Protein AF-A0A267G0B3-F1 (afdb_monomer)

Solvent-accessible surface area (backbone atoms only — not comparable to full-atom values): 8906 Å² total; per-residue (Å²): 137,90,84,82,90,55,62,68,61,52,51,52,51,52,57,47,55,51,51,53,54,55,61,61,56,71,59,63,88,59,87,78,84,74,92,64,79,74,79,80,68,72,56,59,79,77,58,67,34,98,75,52,64,72,87,68,73,57,68,69,55,57,57,46,55,54,50,51,51,52,51,54,51,49,55,50,52,51,52,53,51,51,52,52,50,51,52,65,72,70,51,95,63,96,70,86,54,64,67,59,57,49,50,53,52,50,54,50,50,54,48,53,52,48,52,53,52,52,52,51,52,51,51,51,53,55,48,51,54,56,53,55,61,50,60,68,58,64,70,68,73,76,81,123

Mean predicted aligned error: 16.65 Å

InterPro domains:
  IPR010989 SNARE [SSF47661] (57-130)

Nearest PDB structures (foldseek):
  6u28-assembly2_D  TM=8.188E-01  e=3.750E+00  Homo sapiens
  4ilo-assembly1_A  TM=5.684E-01  e=1.729E+00  Chlamydia trachomatis L2/434/Bu
  6z6f-assembly1_C  TM=7.812E-01  e=8.675E+00  Saccharomyces cerevisiae S288C
  3na7-assembly1_A  TM=4.370E-01  e=2.098E+00  Helicobacter pylori NCTC 11638
  6g6w-assembly1_B  TM=4.965E-01  e=9.869E+00  Bos taurus

Sequence (144 aa):
MVTRNSTSIFILMRDNAVRHRSFYSDNRVGDDKPLISRRDSHDTESGSGPGAQGTAVPEVVHSYEEMQYDFDRIRAKMRELAQMHDKHLNRPSLDDTVEEEQRIQDATKQLTDAFGRCHRKLKALEGQRSASGSQFGCNIQQVI

Secondary structure (DSSP, 8-state):
------HHHHHHHHHHHHHHHHHHHHGGGSS---SS--TT---TTTT-STT-S-----HHHHHHHHHHHHHHHHHHHHHHHHHHHHHHHT-SS----HHHHHHHHHH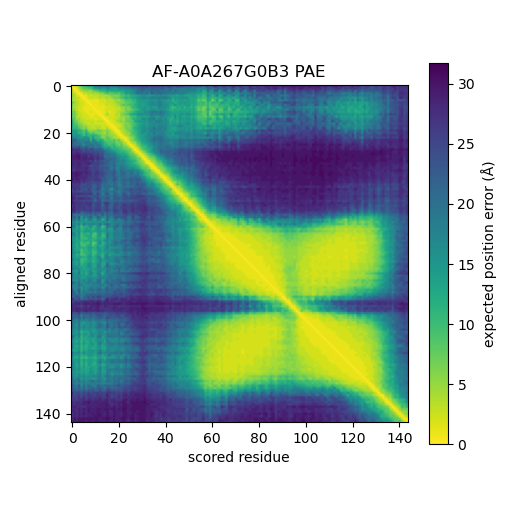HHHHHHHHHHHHHHHHHHHHHHHHHHHHHHHTSTT--

pLDDT: mean 74.29, std 18.9, range [40.84, 96.94]

Radius of gyration: 30.56 Å; Cα contacts (8 Å, |Δi|>4): 26; chains: 1; bounding box: 56×53×85 Å

Organism: NCBI:txid282301

Structure (mmCIF, N/CA/C/O backbone):
data_AF-A0A267G0B3-F1
#
_entry.id   AF-A0A267G0B3-F1
#
loop_
_atom_site.group_PDB
_atom_site.id
_atom_site.type_symbol
_atom_site.label_atom_id
_atom_site.label_alt_id
_atom_site.label_comp_id
_atom_site.label_asym_id
_atom_site.label_entity_id
_atom_site.label_seq_id
_atom_site.pdbx_PDB_ins_code
_atom_site.Cartn_x
_atom_site.Cartn_y
_atom_site.Cartn_z
_atom_site.occupancy
_atom_site.B_iso_or_equiv
_atom_site.auth_seq_id
_atom_site.auth_comp_id
_atom_site.auth_asym_id
_atom_site.auth_atom_id
_atom_site.pdbx_PDB_model_num
ATOM 1 N N . MET A 1 1 ? -12.605 -9.881 -30.871 1.00 50.53 1 MET A N 1
ATOM 2 C CA . MET A 1 1 ? -11.234 -9.852 -31.425 1.00 50.53 1 MET A CA 1
ATOM 3 C C . MET A 1 1 ? -10.624 -11.228 -31.211 1.00 50.53 1 MET A C 1
ATOM 5 O O . MET A 1 1 ? -10.574 -11.665 -30.072 1.00 50.53 1 MET A O 1
ATOM 9 N N . VAL A 1 2 ? -10.272 -11.946 -32.279 1.00 70.00 2 VAL A N 1
ATOM 10 C CA . VAL A 1 2 ? -9.664 -13.287 -32.192 1.00 70.00 2 VAL A CA 1
ATOM 11 C C . VAL A 1 2 ? -8.147 -13.118 -32.252 1.00 70.00 2 VAL A C 1
ATOM 13 O O . VAL A 1 2 ? -7.651 -12.506 -33.194 1.00 70.00 2 VAL A O 1
ATOM 16 N N . THR A 1 3 ? -7.409 -13.624 -31.263 1.00 83.62 3 THR A N 1
ATOM 17 C CA . THR A 1 3 ? -5.936 -13.631 -31.260 1.00 83.62 3 THR A CA 1
ATOM 18 C C . THR A 1 3 ? -5.428 -15.049 -31.536 1.00 83.62 3 THR A C 1
ATOM 20 O O . THR A 1 3 ? -5.981 -16.026 -31.033 1.00 83.62 3 THR A O 1
ATOM 23 N N . ARG A 1 4 ? -4.388 -15.187 -32.371 1.00 86.81 4 ARG A N 1
ATOM 24 C CA . ARG A 1 4 ? -3.711 -16.469 -32.641 1.00 86.81 4 ARG A CA 1
ATOM 25 C C . ARG A 1 4 ? -2.312 -16.430 -32.031 1.00 86.81 4 ARG A C 1
ATOM 27 O O . ARG A 1 4 ? -1.540 -15.527 -32.336 1.00 86.81 4 ARG A O 1
ATOM 34 N N . ASN A 1 5 ? -1.988 -17.402 -31.179 1.00 86.75 5 ASN A N 1
ATOM 35 C CA . ASN A 1 5 ? -0.662 -17.544 -30.576 1.00 86.75 5 ASN A CA 1
ATOM 36 C C . ASN A 1 5 ? 0.282 -18.285 -31.543 1.00 86.75 5 ASN A C 1
ATOM 38 O O . ASN A 1 5 ? 0.100 -19.476 -31.788 1.00 86.75 5 ASN A O 1
ATOM 42 N N . SER A 1 6 ? 1.284 -17.586 -32.082 1.00 88.88 6 SER A N 1
ATOM 43 C CA . SER A 1 6 ? 2.270 -18.135 -33.032 1.00 88.88 6 SER A CA 1
ATOM 44 C C . SER A 1 6 ? 3.640 -18.414 -32.397 1.00 88.88 6 SER A C 1
ATOM 46 O O . SER A 1 6 ? 4.591 -18.728 -33.113 1.00 88.88 6 SER A O 1
ATOM 48 N N . THR A 1 7 ? 3.757 -18.325 -31.067 1.00 94.62 7 THR A N 1
ATOM 49 C CA . THR A 1 7 ? 5.033 -18.463 -30.342 1.00 94.62 7 THR A CA 1
ATOM 50 C C . THR A 1 7 ? 5.725 -19.796 -30.628 1.00 94.62 7 THR A C 1
ATOM 52 O O . THR A 1 7 ? 6.926 -19.820 -30.877 1.00 94.62 7 THR A O 1
ATOM 55 N N . SER A 1 8 ? 4.982 -20.904 -30.685 1.00 90.38 8 SER A N 1
ATOM 56 C CA . SER A 1 8 ? 5.551 -22.233 -30.953 1.00 90.38 8 SER A CA 1
ATOM 57 C C . SER A 1 8 ? 6.157 -22.350 -32.355 1.00 90.38 8 SER A C 1
ATOM 59 O O . SER A 1 8 ? 7.235 -22.914 -32.517 1.00 90.38 8 SER A O 1
ATOM 61 N N . ILE A 1 9 ? 5.490 -21.782 -33.367 1.00 90.88 9 ILE A N 1
ATOM 62 C CA . ILE A 1 9 ? 5.975 -21.778 -34.755 1.00 90.88 9 ILE A CA 1
ATOM 63 C C . ILE A 1 9 ? 7.214 -20.880 -34.874 1.00 90.88 9 ILE A C 1
ATOM 65 O O . ILE A 1 9 ? 8.185 -21.247 -35.532 1.00 90.88 9 ILE A O 1
ATOM 69 N N . PHE A 1 10 ? 7.205 -19.727 -34.202 1.00 91.56 10 PHE A N 1
ATOM 70 C CA . PHE A 1 10 ? 8.350 -18.821 -34.145 1.00 91.56 10 PHE A CA 1
ATOM 71 C C . PHE A 1 10 ? 9.586 -19.483 -33.514 1.00 91.56 10 PHE A C 1
ATOM 73 O O . PHE A 1 10 ? 10.662 -19.449 -34.109 1.00 91.56 10 PHE A O 1
ATOM 80 N N . ILE A 1 11 ? 9.430 -20.137 -32.355 1.00 92.19 11 ILE A N 1
ATOM 81 C CA . ILE A 1 11 ? 10.520 -20.859 -31.676 1.00 92.19 11 ILE A CA 1
ATOM 82 C C . ILE A 1 11 ? 11.058 -21.980 -32.571 1.00 92.19 11 ILE A C 1
ATOM 84 O O . ILE A 1 11 ? 12.267 -22.085 -32.760 1.00 92.19 11 ILE A O 1
ATOM 88 N N . LEU A 1 12 ? 10.172 -22.763 -33.193 1.00 92.81 12 LEU A N 1
ATOM 89 C CA . LEU A 1 12 ? 10.568 -23.842 -34.097 1.00 92.81 12 LEU A CA 1
ATOM 90 C C . LEU A 1 12 ? 11.403 -23.327 -35.277 1.00 92.81 12 LEU A C 1
ATOM 92 O O . LEU A 1 12 ? 12.427 -23.923 -35.612 1.00 92.81 12 LEU A O 1
ATOM 96 N N . MET A 1 13 ? 10.978 -22.236 -35.921 1.00 92.06 13 MET A N 1
ATOM 97 C CA . MET A 1 13 ? 11.719 -21.649 -37.041 1.00 92.06 13 MET A CA 1
ATOM 98 C C . MET A 1 13 ? 13.072 -21.085 -36.596 1.00 92.06 13 MET A C 1
ATOM 100 O O . MET A 1 13 ? 14.076 -21.341 -37.260 1.00 92.06 13 MET A O 1
ATOM 104 N N . ARG A 1 14 ? 13.120 -20.391 -35.451 1.00 90.56 14 ARG A N 1
ATOM 105 C CA . ARG A 1 14 ? 14.363 -19.890 -34.844 1.00 90.56 14 ARG A CA 1
ATOM 106 C C . ARG A 1 14 ? 15.356 -21.028 -34.596 1.00 90.56 14 ARG A C 1
ATOM 108 O O . ARG A 1 14 ? 16.497 -20.957 -35.044 1.00 90.56 14 ARG A O 1
ATOM 115 N N . ASP A 1 15 ? 14.912 -22.089 -33.930 1.00 88.69 15 ASP A N 1
ATOM 116 C CA . ASP A 1 15 ? 15.781 -23.194 -33.522 1.00 88.69 15 ASP A CA 1
ATOM 117 C C . ASP A 1 15 ? 16.235 -24.043 -34.721 1.00 88.69 15 ASP A C 1
ATOM 119 O O . ASP A 1 15 ? 17.338 -24.589 -34.712 1.00 88.69 15 ASP A O 1
ATOM 123 N N . ASN A 1 16 ? 15.410 -24.172 -35.768 1.00 84.88 16 ASN A N 1
ATOM 124 C CA . ASN A 1 16 ? 15.821 -24.827 -37.016 1.00 84.88 16 ASN A CA 1
ATOM 125 C C . ASN A 1 16 ? 16.845 -23.985 -37.790 1.00 84.88 16 ASN A C 1
ATOM 127 O O . ASN A 1 16 ? 17.863 -24.523 -38.217 1.00 84.88 16 ASN A O 1
ATOM 131 N N . ALA A 1 17 ? 16.626 -22.676 -37.943 1.00 81.12 17 ALA A N 1
ATOM 132 C CA . ALA A 1 17 ? 17.549 -21.804 -38.672 1.00 81.12 17 ALA A CA 1
ATOM 133 C C . ALA A 1 17 ? 18.953 -21.774 -38.038 1.00 81.12 17 ALA A C 1
ATOM 135 O O . ALA A 1 17 ? 19.956 -21.850 -38.750 1.00 81.12 17 ALA A O 1
ATOM 136 N N . VAL A 1 18 ? 19.028 -21.732 -36.701 1.00 77.25 18 VAL A N 1
ATOM 137 C CA . VAL A 1 18 ? 20.299 -21.798 -35.960 1.00 77.25 18 VAL A CA 1
ATOM 138 C C . VAL A 1 18 ? 20.979 -23.150 -36.160 1.00 77.25 18 VAL A C 1
ATOM 140 O O . VAL A 1 18 ? 22.157 -23.188 -36.503 1.00 77.25 18 VAL A O 1
ATOM 143 N N . ARG A 1 19 ? 20.235 -24.260 -36.040 1.00 74.12 19 ARG A N 1
ATOM 144 C CA . ARG A 1 19 ? 20.784 -25.606 -36.270 1.00 74.12 19 ARG A CA 1
ATOM 145 C C . ARG A 1 19 ? 21.340 -25.780 -37.679 1.00 74.12 19 ARG A C 1
ATOM 147 O O . ARG A 1 19 ? 22.426 -26.332 -37.813 1.00 74.12 19 ARG A O 1
ATOM 154 N N . HIS A 1 20 ? 20.657 -25.278 -38.710 1.00 68.25 20 HIS A N 1
ATOM 155 C CA . HIS A 1 20 ? 21.180 -25.315 -40.077 1.00 68.25 20 HIS A CA 1
ATOM 156 C C . HIS A 1 20 ? 22.462 -24.488 -40.215 1.00 68.25 20 HIS A C 1
ATOM 158 O O . HIS A 1 20 ? 23.435 -24.976 -40.782 1.00 68.25 20 HIS A O 1
ATOM 164 N N . ARG A 1 21 ? 22.526 -23.279 -39.642 1.00 65.38 21 ARG A N 1
ATOM 165 C CA . ARG A 1 21 ? 23.752 -22.465 -39.668 1.00 65.38 21 ARG A CA 1
ATOM 166 C C . ARG A 1 21 ? 24.931 -23.160 -38.974 1.00 65.38 21 ARG A C 1
ATOM 168 O O . ARG A 1 21 ? 26.023 -23.136 -39.532 1.00 65.38 21 ARG A O 1
ATOM 175 N N . SER A 1 22 ? 24.709 -23.794 -37.820 1.00 61.38 22 SER A N 1
ATOM 176 C CA . SER A 1 22 ? 25.748 -24.525 -37.077 1.00 61.38 22 SER A CA 1
ATOM 177 C C . SER A 1 22 ? 26.228 -25.790 -37.803 1.00 61.38 22 SER A C 1
ATOM 179 O O . SER A 1 22 ? 27.426 -26.064 -37.831 1.00 61.38 22 SER A O 1
ATOM 181 N N . PHE A 1 23 ? 25.320 -26.534 -38.447 1.00 61.62 23 PHE A N 1
ATOM 182 C CA . PHE A 1 23 ? 25.670 -27.726 -39.235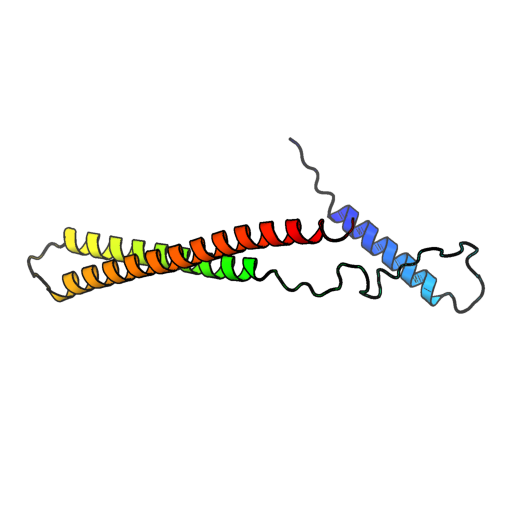 1.00 61.62 23 PHE A CA 1
ATOM 183 C C . PHE A 1 23 ? 26.533 -27.388 -40.461 1.00 61.62 23 PHE A C 1
ATOM 185 O O . PHE A 1 23 ? 27.447 -28.131 -40.802 1.00 61.62 23 PHE A O 1
ATOM 192 N N . TYR A 1 24 ? 26.277 -26.251 -41.116 1.00 56.75 24 TYR A N 1
ATOM 193 C CA . TYR A 1 24 ? 27.073 -25.803 -42.263 1.00 56.75 24 TYR A CA 1
ATOM 194 C C . TYR A 1 24 ? 28.337 -25.021 -41.879 1.00 56.75 24 TYR A C 1
ATOM 196 O O . TYR A 1 24 ? 29.125 -24.710 -42.767 1.00 56.75 24 TYR A O 1
ATOM 204 N N . SER A 1 25 ? 28.556 -24.670 -40.605 1.00 55.78 25 SER A N 1
ATOM 205 C CA . SER A 1 25 ? 29.808 -24.029 -40.171 1.00 55.78 25 SER A CA 1
ATOM 206 C C . SER A 1 25 ? 30.927 -25.024 -39.863 1.00 55.78 25 SER A C 1
ATOM 208 O O . SER A 1 25 ? 32.079 -24.699 -40.132 1.00 55.78 25 SER A O 1
ATOM 210 N N . ASP A 1 26 ? 30.604 -26.224 -39.369 1.00 52.00 26 ASP A N 1
ATOM 211 C CA . ASP A 1 26 ? 31.604 -27.257 -39.033 1.00 52.00 26 ASP A CA 1
ATOM 212 C C . ASP A 1 26 ? 32.139 -27.981 -40.291 1.00 52.00 26 ASP A C 1
ATOM 214 O O . ASP A 1 26 ? 33.307 -28.348 -40.384 1.00 52.00 26 ASP A O 1
ATOM 218 N N . ASN A 1 27 ? 31.330 -28.058 -41.354 1.00 52.25 27 ASN A N 1
ATOM 219 C CA . ASN A 1 27 ? 31.728 -28.642 -42.642 1.00 52.25 27 ASN A CA 1
ATOM 220 C C . ASN A 1 27 ? 32.596 -27.725 -43.536 1.00 52.25 27 ASN A C 1
ATOM 222 O O . ASN A 1 27 ? 32.906 -28.101 -44.664 1.00 52.25 27 ASN A O 1
ATOM 226 N N . ARG A 1 28 ? 33.019 -26.536 -43.077 1.00 51.94 28 ARG A N 1
ATOM 227 C CA . ARG A 1 28 ? 33.806 -25.572 -43.886 1.00 51.94 28 ARG A CA 1
ATOM 228 C C . ARG A 1 28 ? 35.321 -25.771 -43.846 1.00 51.94 28 ARG A C 1
ATOM 230 O O . ARG A 1 28 ? 36.059 -24.891 -44.283 1.00 51.94 28 ARG A O 1
ATOM 237 N N . VAL A 1 29 ? 35.801 -26.918 -43.371 1.00 53.09 29 VAL A N 1
ATOM 238 C CA . VAL A 1 29 ? 37.222 -27.289 -43.515 1.00 53.09 29 VAL A CA 1
ATOM 239 C C . VAL A 1 29 ? 37.551 -27.766 -44.944 1.00 53.09 29 VAL A C 1
ATOM 241 O O . VAL A 1 29 ? 38.721 -27.859 -45.301 1.00 53.09 29 VAL A O 1
ATOM 244 N N . GLY A 1 30 ? 36.558 -27.973 -45.815 1.00 55.50 30 GLY A N 1
ATOM 245 C CA . GLY A 1 30 ? 36.784 -28.318 -47.219 1.00 55.50 30 GLY A CA 1
ATOM 246 C C . GLY A 1 30 ? 35.854 -27.559 -48.156 1.00 55.50 30 GLY A C 1
ATOM 247 O O . GLY A 1 30 ? 34.675 -27.870 -48.218 1.00 55.50 30 GLY A O 1
ATOM 248 N N . ASP A 1 31 ? 36.427 -26.598 -48.878 1.00 53.56 31 ASP A N 1
ATOM 249 C CA . ASP A 1 31 ? 35.993 -26.166 -50.213 1.00 53.56 31 ASP A CA 1
ATOM 250 C C . ASP A 1 31 ? 34.562 -25.602 -50.348 1.00 53.56 31 ASP A C 1
ATOM 252 O O . ASP A 1 31 ? 33.630 -26.298 -50.719 1.00 53.56 31 ASP A O 1
ATOM 256 N N . ASP A 1 32 ? 34.386 -24.314 -50.027 1.00 49.84 32 ASP A N 1
ATOM 257 C CA . ASP A 1 32 ? 33.661 -23.369 -50.897 1.00 49.84 32 ASP A CA 1
ATOM 258 C C . ASP A 1 32 ? 33.604 -21.975 -50.255 1.00 49.84 32 ASP A C 1
ATOM 260 O O . ASP A 1 32 ? 32.990 -21.731 -49.205 1.00 49.84 32 ASP A O 1
ATOM 264 N N . LYS A 1 33 ? 34.260 -21.016 -50.911 1.00 53.66 33 LYS A N 1
ATOM 265 C CA . LYS A 1 33 ? 34.181 -19.593 -50.564 1.00 53.66 33 LYS A CA 1
ATOM 266 C C . LYS A 1 33 ? 32.771 -19.096 -50.914 1.00 53.66 33 LYS A C 1
ATOM 268 O O . LYS A 1 33 ? 32.408 -19.127 -52.087 1.00 53.66 33 LYS A O 1
ATOM 273 N N . PRO A 1 34 ? 31.966 -18.593 -49.961 1.00 54.62 34 PRO A N 1
ATOM 274 C CA . PRO A 1 34 ? 30.656 -18.050 -50.299 1.00 54.62 34 PRO A CA 1
ATOM 275 C C . PRO A 1 34 ? 30.815 -16.779 -51.151 1.00 54.62 34 PRO A C 1
ATOM 277 O O . PRO A 1 34 ? 31.380 -15.790 -50.693 1.00 54.62 34 PRO A O 1
ATOM 280 N N . LEU A 1 35 ? 30.266 -16.787 -52.371 1.00 54.81 35 LEU A N 1
ATOM 281 C CA . LEU A 1 35 ? 30.224 -15.652 -53.317 1.00 54.81 35 LEU A CA 1
ATOM 282 C C . LEU A 1 35 ? 29.274 -14.514 -52.898 1.00 54.81 35 LEU A C 1
ATOM 284 O O . LEU A 1 35 ? 28.955 -13.630 -53.689 1.00 54.81 35 LEU A O 1
ATOM 288 N N . ILE A 1 36 ? 28.827 -14.507 -51.647 1.00 52.78 36 ILE A N 1
ATOM 289 C CA . ILE A 1 36 ? 28.046 -13.414 -51.085 1.00 52.78 36 ILE A CA 1
ATOM 290 C C . ILE A 1 36 ? 29.010 -12.650 -50.194 1.00 52.78 36 ILE A C 1
ATOM 292 O O . ILE A 1 36 ? 29.285 -13.053 -49.063 1.00 52.78 36 ILE A O 1
ATOM 296 N N . SER A 1 37 ? 29.571 -11.570 -50.740 1.00 44.78 37 SER A N 1
ATOM 297 C CA . SER A 1 37 ? 30.337 -10.605 -49.962 1.00 44.78 37 SER A CA 1
ATOM 298 C C . SER A 1 37 ? 29.457 -10.163 -48.800 1.00 44.78 37 SER A C 1
ATOM 300 O O . SER A 1 37 ? 28.473 -9.451 -48.994 1.00 44.78 37 SER A O 1
ATOM 302 N N . ARG A 1 38 ? 29.797 -10.638 -47.601 1.00 51.81 38 ARG A N 1
ATOM 303 C CA . ARG A 1 38 ? 29.162 -10.316 -46.323 1.00 51.81 38 ARG A CA 1
ATOM 304 C C . ARG A 1 38 ? 29.498 -8.864 -45.976 1.00 51.81 38 ARG A C 1
ATOM 306 O O . ARG A 1 38 ? 30.257 -8.589 -45.056 1.00 51.81 38 ARG A O 1
ATOM 313 N N . ARG A 1 39 ? 28.998 -7.931 -46.786 1.00 48.75 39 ARG A N 1
ATOM 314 C CA . ARG A 1 39 ? 28.930 -6.518 -46.443 1.00 48.75 39 ARG A CA 1
ATOM 315 C C . ARG A 1 39 ? 27.797 -6.437 -45.429 1.00 48.75 39 ARG A C 1
ATOM 317 O O . ARG A 1 39 ? 26.676 -6.827 -45.730 1.00 48.75 39 ARG A O 1
ATOM 324 N N . ASP A 1 40 ? 28.170 -6.074 -44.212 1.00 49.38 40 ASP A N 1
ATOM 325 C CA . ASP A 1 40 ? 27.302 -5.924 -43.045 1.00 49.38 40 ASP A CA 1
ATOM 326 C C . ASP A 1 40 ? 26.987 -7.224 -42.293 1.00 49.38 40 ASP A C 1
ATOM 328 O O . ASP A 1 40 ? 25.870 -7.461 -41.843 1.00 49.38 40 ASP A O 1
ATOM 332 N N . SER A 1 41 ? 28.005 -8.047 -42.022 1.00 48.97 41 SER A N 1
ATOM 333 C CA . SER A 1 41 ? 27.985 -8.757 -40.739 1.00 48.97 41 SER A CA 1
ATOM 334 C C . SER A 1 41 ? 28.515 -7.869 -39.643 1.00 48.97 41 SER A C 1
ATOM 336 O O . SER A 1 41 ? 29.626 -8.053 -39.149 1.00 48.97 41 SER A O 1
ATOM 338 N N . HIS A 1 42 ? 27.669 -6.932 -39.239 1.00 44.69 42 HIS A N 1
ATOM 339 C CA . HIS A 1 42 ? 27.607 -6.633 -37.828 1.00 44.69 42 HIS A CA 1
ATOM 340 C C . HIS A 1 42 ? 27.353 -7.976 -37.138 1.00 44.69 42 HIS A C 1
ATOM 342 O O . HIS A 1 42 ? 26.323 -8.616 -37.355 1.00 44.69 42 HIS A O 1
ATOM 348 N N . ASP A 1 43 ? 28.362 -8.484 -36.442 1.00 50.88 43 ASP A N 1
ATOM 349 C CA . ASP A 1 43 ? 28.271 -9.722 -35.694 1.00 50.88 43 ASP A CA 1
ATOM 350 C C . ASP A 1 43 ? 27.400 -9.462 -34.465 1.00 50.88 43 ASP A C 1
ATOM 352 O O . ASP A 1 43 ? 27.872 -9.229 -33.356 1.00 50.88 43 ASP A O 1
ATOM 356 N N . THR A 1 44 ? 26.086 -9.417 -34.680 1.00 52.47 44 THR A N 1
ATOM 357 C CA . THR A 1 44 ? 25.091 -9.233 -33.620 1.00 52.47 44 THR A CA 1
ATOM 358 C C . THR A 1 44 ? 25.086 -10.412 -32.638 1.00 52.47 44 THR A C 1
ATOM 360 O O . THR A 1 44 ? 24.440 -10.326 -31.599 1.00 52.47 44 THR A O 1
ATOM 363 N N . GLU A 1 45 ? 25.804 -11.498 -32.952 1.00 55.88 45 GLU A N 1
ATOM 364 C CA . GLU A 1 45 ? 25.960 -12.702 -32.132 1.00 55.88 45 GLU A CA 1
ATOM 365 C C . GLU A 1 45 ? 27.176 -12.642 -31.193 1.00 55.88 45 GLU A C 1
ATOM 367 O O . GLU A 1 45 ? 27.131 -13.269 -30.139 1.00 55.88 45 GLU A O 1
ATOM 372 N N . SER A 1 46 ? 28.189 -11.804 -31.464 1.00 50.88 46 SER A N 1
ATOM 373 C CA . SER A 1 46 ? 29.313 -11.541 -30.536 1.00 50.88 46 SER A CA 1
ATOM 374 C C . SER A 1 46 ? 28.892 -10.837 -29.232 1.00 50.88 46 SER A C 1
ATOM 376 O O . SER A 1 46 ? 29.733 -10.344 -28.486 1.00 50.88 46 SER A O 1
ATOM 378 N N . GLY A 1 47 ? 27.588 -10.723 -28.947 1.00 50.12 47 GLY A N 1
ATOM 379 C CA . GLY A 1 47 ? 27.098 -9.928 -27.824 1.00 50.12 47 GLY A CA 1
ATOM 380 C C . GLY A 1 47 ? 27.569 -8.477 -27.933 1.00 50.12 47 GLY A C 1
ATOM 381 O O . GLY A 1 47 ? 27.817 -7.832 -26.929 1.00 50.12 47 GLY A O 1
ATOM 382 N N . SER A 1 48 ? 27.748 -7.973 -29.155 1.00 46.41 48 SER A N 1
ATOM 383 C CA . SER A 1 48 ? 28.121 -6.583 -29.434 1.00 46.41 48 SER A CA 1
ATOM 384 C C . SER A 1 48 ? 27.077 -5.921 -30.334 1.00 46.41 48 SER A C 1
ATOM 386 O O . SER A 1 48 ? 27.365 -5.024 -31.111 1.00 46.41 48 SER A O 1
ATOM 388 N N . GLY A 1 49 ? 25.826 -6.383 -30.262 1.00 46.69 49 GLY A N 1
ATOM 389 C CA . GLY A 1 49 ? 24.688 -5.573 -30.683 1.00 46.69 49 GLY A CA 1
ATOM 390 C C . GLY A 1 49 ? 24.470 -4.429 -29.683 1.00 46.69 49 GLY A C 1
ATOM 391 O O . GLY A 1 49 ? 24.811 -4.585 -28.509 1.00 46.69 49 GLY A O 1
ATOM 392 N N . PRO A 1 50 ? 23.832 -3.315 -30.078 1.00 49.66 50 PRO A N 1
ATOM 393 C CA . PRO A 1 50 ? 23.545 -2.180 -29.190 1.00 49.66 50 PRO A CA 1
ATOM 394 C C . PRO A 1 50 ? 22.650 -2.515 -27.972 1.00 49.66 50 PRO A C 1
ATOM 396 O O . PRO A 1 50 ? 22.316 -1.624 -27.201 1.00 49.66 50 PRO A O 1
ATOM 399 N N . GLY A 1 51 ? 22.269 -3.783 -27.776 1.00 50.81 51 GLY A N 1
ATOM 400 C CA . GLY A 1 51 ? 21.550 -4.297 -26.606 1.00 50.81 51 GLY A CA 1
ATOM 4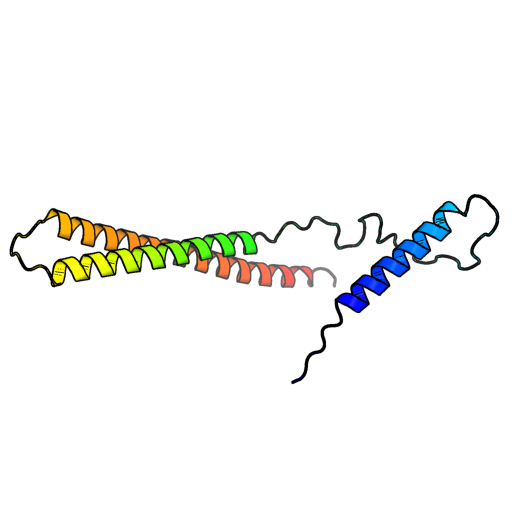01 C C . GLY A 1 51 ? 22.390 -5.142 -25.639 1.00 50.81 51 GLY A C 1
ATOM 402 O O . GLY A 1 51 ? 21.819 -5.746 -24.739 1.00 50.81 51 GLY A O 1
ATOM 403 N N . ALA A 1 52 ? 23.710 -5.227 -25.828 1.00 48.88 52 ALA A N 1
ATOM 404 C CA . ALA A 1 52 ? 24.621 -5.940 -24.926 1.00 48.88 52 ALA A CA 1
ATOM 405 C C . ALA A 1 52 ? 25.462 -5.008 -24.031 1.00 48.88 52 ALA A C 1
ATOM 407 O O . ALA A 1 52 ? 26.358 -5.447 -23.315 1.00 48.88 52 ALA A O 1
ATOM 408 N N . GLN A 1 53 ? 25.135 -3.715 -24.027 1.00 51.56 53 GLN A N 1
ATOM 409 C CA . GLN A 1 53 ? 25.319 -2.898 -22.831 1.00 51.56 53 GLN A CA 1
ATOM 410 C C . GLN A 1 53 ? 24.347 -3.471 -21.797 1.00 51.56 53 GLN A C 1
ATOM 412 O O . GLN A 1 53 ? 23.157 -3.581 -22.090 1.00 51.56 53 GLN A O 1
ATOM 417 N N . GLY A 1 54 ? 24.873 -3.935 -20.664 1.00 50.88 54 GLY A N 1
ATOM 418 C CA . GLY A 1 54 ? 24.163 -4.757 -19.691 1.00 50.88 54 GLY A CA 1
ATOM 419 C C . GLY A 1 54 ? 22.714 -4.338 -19.458 1.00 50.88 54 GLY A C 1
ATOM 420 O O . GLY A 1 54 ? 22.390 -3.156 -19.358 1.00 50.88 54 GLY A O 1
ATOM 421 N N . THR A 1 55 ? 21.855 -5.343 -19.324 1.00 57.09 55 THR A N 1
ATOM 422 C CA . THR A 1 55 ? 20.479 -5.260 -18.829 1.00 57.09 55 THR A CA 1
ATOM 42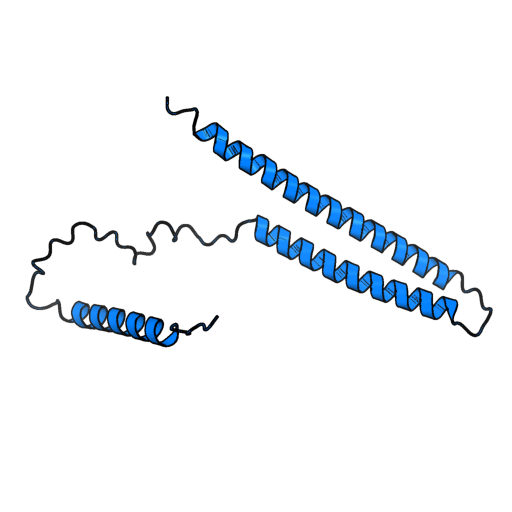3 C C . THR A 1 55 ? 20.456 -4.805 -17.365 1.00 57.09 55 THR A C 1
ATOM 425 O O . THR A 1 55 ? 19.890 -5.476 -16.503 1.00 57.09 55 THR A O 1
ATOM 428 N N . ALA A 1 56 ? 21.131 -3.702 -17.047 1.00 61.12 56 ALA A N 1
ATOM 429 C CA . ALA A 1 56 ? 20.956 -3.000 -15.800 1.00 61.12 56 ALA A CA 1
ATOM 430 C C . ALA A 1 56 ? 19.509 -2.528 -15.818 1.00 61.12 56 ALA A C 1
ATOM 432 O O . ALA A 1 56 ? 19.131 -1.630 -16.575 1.00 61.12 56 ALA A O 1
ATOM 433 N N . VAL A 1 57 ? 18.682 -3.240 -15.055 1.00 64.44 57 VAL A N 1
ATOM 434 C CA . VAL A 1 57 ? 17.295 -2.874 -14.835 1.00 64.44 57 VAL A CA 1
ATOM 435 C C . VAL A 1 57 ? 17.307 -1.404 -14.409 1.00 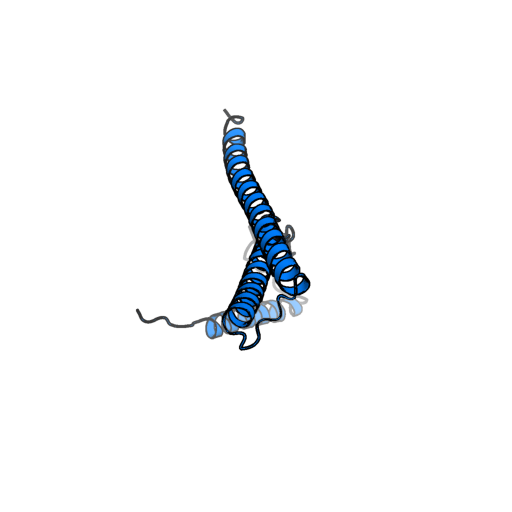64.44 57 VAL A C 1
ATOM 437 O O . VAL A 1 57 ? 18.036 -1.065 -13.473 1.00 64.44 57 VAL A O 1
ATOM 440 N N . PRO A 1 58 ? 16.583 -0.519 -15.116 1.00 71.62 58 PRO A N 1
ATOM 441 C CA . PRO A 1 58 ? 16.585 0.897 -14.797 1.00 71.62 58 PRO A CA 1
ATOM 442 C C . PRO A 1 58 ? 16.294 1.109 -13.311 1.00 71.62 58 PRO A C 1
ATOM 444 O O . PRO A 1 58 ? 15.384 0.481 -12.775 1.00 71.62 58 PRO A O 1
ATOM 447 N N . GLU A 1 59 ? 17.029 2.008 -12.656 1.00 73.00 59 GLU A N 1
ATOM 448 C CA . GLU A 1 59 ? 16.889 2.304 -11.218 1.00 73.00 59 GLU A CA 1
ATOM 449 C C . GLU A 1 59 ? 15.429 2.584 -10.814 1.00 73.00 59 GLU A C 1
ATOM 451 O O . GLU A 1 59 ? 14.974 2.187 -9.745 1.00 73.00 59 GLU A O 1
ATOM 456 N N . VAL A 1 60 ? 14.644 3.168 -11.726 1.00 74.12 60 VAL A N 1
ATOM 457 C CA . VAL A 1 60 ? 13.206 3.420 -11.544 1.00 74.12 60 VAL A CA 1
ATOM 458 C C . VAL A 1 60 ? 12.379 2.161 -11.256 1.00 74.12 60 VAL A C 1
ATOM 460 O O . VAL A 1 60 ? 11.351 2.255 -10.591 1.00 74.12 60 VAL A O 1
ATOM 463 N N . VAL A 1 61 ? 12.803 0.991 -11.736 1.00 82.56 61 VAL A N 1
ATOM 464 C CA . VAL A 1 61 ? 12.126 -0.287 -11.476 1.00 82.56 61 VAL A CA 1
ATOM 465 C C . VAL A 1 61 ? 12.376 -0.731 -10.037 1.00 82.56 61 VAL A C 1
ATOM 467 O O . VAL A 1 61 ? 11.440 -1.168 -9.376 1.00 82.56 61 VAL A O 1
ATOM 470 N N . HIS A 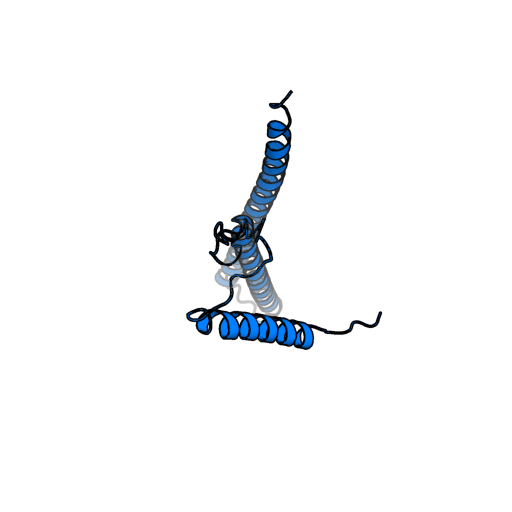1 62 ? 13.588 -0.537 -9.512 1.00 85.19 62 HIS A N 1
ATOM 471 C CA . HIS A 1 62 ? 13.879 -0.822 -8.106 1.00 85.19 62 HIS A CA 1
ATOM 472 C C . HIS A 1 62 ? 13.060 0.084 -7.174 1.00 85.19 62 HIS A C 1
ATOM 474 O O . HIS A 1 62 ? 12.425 -0.392 -6.233 1.00 85.19 62 HIS A O 1
ATOM 480 N N . SER A 1 63 ? 12.971 1.378 -7.501 1.00 84.44 63 SER A N 1
ATOM 481 C CA . SER A 1 63 ? 12.113 2.329 -6.783 1.00 84.44 63 SER A CA 1
ATOM 482 C C . SER A 1 63 ? 10.630 1.939 -6.832 1.00 84.44 63 SER A C 1
ATOM 484 O O . SER A 1 63 ? 9.889 2.163 -5.873 1.00 84.44 63 SER A O 1
ATOM 486 N N . TYR A 1 64 ? 10.175 1.344 -7.939 1.00 88.12 64 TYR A N 1
ATOM 487 C CA . TYR A 1 64 ? 8.811 0.831 -8.066 1.00 88.12 64 TYR A CA 1
ATOM 488 C C . TYR A 1 64 ? 8.559 -0.385 -7.163 1.00 88.12 64 TYR A C 1
ATOM 490 O O . TYR A 1 64 ? 7.559 -0.401 -6.443 1.00 88.12 64 TYR A O 1
ATOM 498 N N . GLU A 1 65 ? 9.461 -1.370 -7.159 1.00 90.50 65 GLU A N 1
ATOM 499 C CA . GLU A 1 65 ? 9.362 -2.558 -6.299 1.00 90.50 65 GLU A CA 1
ATOM 500 C C . GLU A 1 65 ? 9.327 -2.181 -4.811 1.00 90.50 65 GLU A C 1
ATOM 502 O O . GLU A 1 65 ? 8.504 -2.696 -4.050 1.00 90.50 65 GLU A O 1
ATOM 507 N N . GLU A 1 66 ? 10.163 -1.223 -4.401 1.00 90.62 66 GLU A N 1
ATOM 508 C CA . GLU A 1 66 ? 10.188 -0.722 -3.026 1.00 90.62 66 GLU A CA 1
ATOM 509 C C . GLU A 1 66 ? 8.854 -0.061 -2.630 1.00 90.62 66 GLU A C 1
ATOM 511 O O . GLU A 1 66 ? 8.308 -0.337 -1.557 1.00 90.62 66 GLU A O 1
ATOM 516 N N . MET A 1 67 ? 8.280 0.774 -3.505 1.00 92.19 67 MET A N 1
ATOM 517 C CA . MET A 1 67 ? 6.966 1.381 -3.264 1.00 92.19 67 MET A CA 1
ATOM 518 C C . MET A 1 67 ? 5.849 0.337 -3.217 1.00 92.19 67 MET A C 1
ATOM 520 O O . MET A 1 67 ? 4.940 0.447 -2.394 1.00 92.19 67 MET A O 1
ATOM 524 N N . GLN A 1 68 ? 5.900 -0.682 -4.077 1.00 93.75 68 GLN A N 1
ATOM 525 C CA . GLN A 1 68 ? 4.920 -1.765 -4.069 1.00 93.75 68 GLN A CA 1
ATOM 526 C C . GLN A 1 68 ? 4.924 -2.504 -2.726 1.00 93.75 68 GLN A C 1
ATOM 528 O O . GLN A 1 68 ? 3.858 -2.715 -2.140 1.00 93.75 68 GLN A O 1
ATOM 533 N N . TYR A 1 69 ? 6.110 -2.813 -2.202 1.00 95.12 69 TYR A N 1
ATOM 534 C CA . TYR A 1 69 ? 6.258 -3.395 -0.872 1.00 95.12 69 TYR A CA 1
ATOM 535 C C . TYR A 1 69 ? 5.689 -2.483 0.228 1.00 95.12 69 TYR A C 1
ATOM 537 O O . TYR A 1 69 ? 4.944 -2.947 1.098 1.00 95.12 69 TYR A O 1
ATOM 545 N N . ASP A 1 70 ? 5.973 -1.177 0.174 1.00 94.56 70 ASP A N 1
ATOM 546 C CA . ASP A 1 70 ? 5.416 -0.204 1.120 1.00 94.56 70 ASP A CA 1
ATOM 547 C C . ASP A 1 70 ? 3.875 -0.185 1.075 1.00 94.56 70 ASP A C 1
ATOM 549 O O . ASP A 1 70 ? 3.229 -0.182 2.128 1.00 94.56 70 ASP A O 1
ATOM 553 N N . PHE A 1 71 ? 3.264 -0.250 -0.114 1.00 95.44 71 PHE A N 1
ATOM 554 C CA . PHE A 1 71 ? 1.808 -0.330 -0.253 1.00 95.44 71 PHE A CA 1
ATOM 555 C C . PHE A 1 71 ? 1.226 -1.602 0.362 1.00 95.44 71 PHE A C 1
ATOM 557 O O . PHE A 1 71 ? 0.213 -1.528 1.063 1.00 95.44 71 PHE A O 1
ATOM 564 N N . ASP A 1 72 ? 1.831 -2.765 0.124 1.00 96.56 72 ASP A N 1
ATOM 565 C CA . ASP A 1 72 ? 1.342 -4.027 0.688 1.00 96.56 72 ASP A CA 1
ATOM 566 C C . ASP A 1 72 ? 1.457 -4.049 2.214 1.00 96.56 72 ASP A C 1
ATOM 568 O O . ASP A 1 72 ? 0.526 -4.471 2.912 1.00 96.56 72 ASP A O 1
ATOM 572 N N . ARG A 1 73 ? 2.547 -3.493 2.750 1.00 95.25 73 ARG A N 1
ATOM 573 C CA . ARG A 1 73 ? 2.741 -3.318 4.190 1.00 95.25 73 ARG A CA 1
ATOM 574 C C . ARG A 1 73 ? 1.707 -2.371 4.803 1.00 95.25 73 ARG A C 1
ATOM 576 O O . ARG A 1 73 ? 1.158 -2.678 5.861 1.00 95.25 73 ARG A O 1
ATOM 583 N N . ILE A 1 74 ? 1.410 -1.249 4.145 1.00 96.38 74 ILE A N 1
ATOM 584 C CA . ILE A 1 74 ? 0.356 -0.311 4.563 1.00 96.38 74 ILE A CA 1
ATOM 585 C C . ILE A 1 74 ? -1.005 -1.013 4.579 1.00 96.38 74 ILE A C 1
ATOM 587 O O . ILE A 1 74 ? -1.720 -0.935 5.577 1.00 96.38 74 ILE A O 1
ATOM 591 N N . ARG A 1 75 ? -1.349 -1.762 3.523 1.00 96.94 75 ARG A N 1
ATOM 592 C CA . ARG A 1 75 ? -2.607 -2.527 3.461 1.00 96.94 75 ARG A CA 1
ATOM 593 C C . ARG A 1 75 ? -2.712 -3.552 4.590 1.00 96.94 75 ARG A C 1
ATOM 595 O O . ARG A 1 75 ? -3.791 -3.723 5.154 1.00 96.94 75 ARG A O 1
ATOM 602 N N . ALA A 1 76 ? -1.617 -4.232 4.929 1.00 95.75 76 ALA A N 1
ATOM 603 C CA . ALA A 1 76 ? -1.587 -5.171 6.048 1.00 95.75 76 ALA A CA 1
ATOM 604 C C . ALA A 1 76 ? -1.834 -4.465 7.392 1.00 95.75 76 ALA A C 1
ATOM 606 O O . ALA A 1 76 ? -2.735 -4.868 8.126 1.00 95.75 76 ALA A O 1
ATOM 607 N N . LYS A 1 77 ? -1.117 -3.364 7.656 1.00 95.00 77 LYS A N 1
ATOM 608 C CA . LYS A 1 77 ? -1.301 -2.516 8.848 1.00 95.00 77 LYS A CA 1
ATOM 609 C C . LYS A 1 77 ? -2.723 -1.961 8.966 1.00 95.00 77 LYS A C 1
ATOM 611 O O . LYS A 1 77 ? -3.273 -1.938 10.059 1.00 95.00 77 LYS A O 1
ATOM 616 N N . MET A 1 78 ? -3.343 -1.548 7.857 1.00 96.50 78 MET A N 1
ATOM 617 C CA . MET A 1 78 ? -4.737 -1.082 7.850 1.00 96.50 78 MET A CA 1
ATOM 618 C C . MET A 1 78 ? -5.713 -2.174 8.289 1.00 96.50 78 MET A C 1
ATOM 620 O O . MET A 1 78 ? -6.610 -1.905 9.082 1.00 96.50 78 MET A O 1
ATOM 624 N N . ARG A 1 79 ? -5.543 -3.407 7.791 1.00 96.31 79 ARG A N 1
ATOM 625 C CA . ARG A 1 79 ? -6.393 -4.539 8.192 1.00 96.31 79 ARG A CA 1
ATOM 626 C C . ARG A 1 79 ? -6.209 -4.892 9.663 1.00 96.31 79 ARG A C 1
ATOM 628 O O . ARG A 1 79 ? -7.193 -5.148 10.344 1.00 96.31 79 ARG A O 1
ATOM 635 N N . GLU A 1 80 ? -4.969 -4.896 10.141 1.00 93.38 80 GLU A N 1
ATOM 636 C CA . GLU A 1 80 ? -4.642 -5.134 11.550 1.00 93.38 80 GLU A CA 1
ATOM 637 C C . GLU A 1 80 ? -5.303 -4.085 12.456 1.00 93.38 80 GLU A C 1
ATOM 639 O O . GLU A 1 80 ? -5.988 -4.435 13.414 1.00 93.38 80 GLU A O 1
ATOM 644 N N . LEU A 1 81 ? -5.174 -2.803 12.102 1.00 94.50 81 LEU A N 1
ATOM 645 C CA . LEU A 1 81 ? -5.789 -1.699 12.834 1.00 94.50 81 LEU A CA 1
ATOM 646 C C . LEU A 1 81 ? -7.321 -1.797 12.838 1.00 94.50 81 LEU A C 1
ATOM 648 O O . LEU A 1 81 ? -7.936 -1.645 13.889 1.00 94.50 81 LEU A O 1
ATOM 652 N N . ALA A 1 82 ? -7.935 -2.115 11.694 1.00 93.25 82 ALA A N 1
ATOM 653 C CA . ALA A 1 82 ? -9.379 -2.322 11.603 1.00 93.25 82 ALA A CA 1
ATOM 654 C C . ALA A 1 82 ? -9.855 -3.476 12.502 1.00 93.25 82 ALA A C 1
ATOM 656 O O . ALA A 1 82 ? -10.856 -3.332 13.196 1.00 93.25 82 ALA A O 1
ATOM 657 N N . GLN A 1 83 ? -9.117 -4.591 12.547 1.00 92.06 83 GLN A N 1
ATOM 658 C CA . GLN A 1 83 ? -9.434 -5.711 13.439 1.00 92.06 83 GLN A CA 1
ATOM 659 C C . GLN A 1 83 ? -9.300 -5.338 14.918 1.00 92.06 83 GLN A C 1
ATOM 661 O O . GLN A 1 83 ? -10.117 -5.776 15.723 1.00 92.06 83 GLN A O 1
ATOM 666 N N . MET A 1 84 ? -8.280 -4.560 15.295 1.00 88.75 84 MET A N 1
ATOM 667 C CA . MET A 1 84 ? -8.127 -4.093 16.678 1.00 88.75 84 MET A CA 1
ATOM 668 C C . MET A 1 84 ? -9.268 -3.155 17.082 1.00 88.75 84 MET A C 1
ATOM 670 O O . MET A 1 84 ? -9.848 -3.342 18.147 1.00 88.75 84 MET A O 1
ATOM 674 N N . HIS A 1 85 ? -9.646 -2.208 16.218 1.00 90.62 85 HIS A N 1
ATOM 675 C CA . HIS A 1 85 ? -10.788 -1.325 16.474 1.00 90.62 85 HIS A CA 1
ATOM 676 C C . HIS A 1 85 ? -12.109 -2.085 16.595 1.00 90.62 85 HIS A C 1
ATOM 678 O O . HIS A 1 85 ? -12.889 -1.799 17.497 1.00 90.62 85 HIS A O 1
ATOM 684 N N . ASP A 1 86 ? -12.355 -3.058 15.717 1.00 89.06 86 ASP A N 1
ATOM 685 C CA . ASP A 1 86 ? -13.584 -3.856 15.741 1.00 89.06 86 ASP A CA 1
ATOM 686 C C . ASP A 1 86 ? -13.687 -4.709 17.016 1.00 89.06 86 ASP A C 1
ATOM 688 O O . ASP A 1 86 ? -14.732 -4.754 17.664 1.00 89.06 86 ASP A O 1
ATOM 692 N N . LYS A 1 87 ? -12.575 -5.318 17.449 1.00 86.81 87 LYS A N 1
ATOM 693 C CA . LYS A 1 87 ? -12.502 -6.035 18.732 1.00 86.81 87 LYS A CA 1
ATOM 694 C C . LYS A 1 87 ? -12.759 -5.118 19.924 1.00 86.81 87 LYS A C 1
ATOM 696 O O . LYS A 1 87 ? -13.482 -5.509 20.834 1.00 86.81 87 LYS A O 1
ATOM 701 N N . HIS A 1 88 ? -12.175 -3.922 19.907 1.00 84.19 88 HIS A N 1
ATOM 702 C CA . HIS A 1 88 ? -12.319 -2.950 20.983 1.00 84.19 88 HIS A CA 1
ATOM 703 C C . HIS A 1 88 ? -13.763 -2.426 21.089 1.00 84.19 88 HIS A C 1
ATOM 705 O O . HIS A 1 88 ? -14.299 -2.324 22.187 1.00 84.19 88 HIS A O 1
ATOM 711 N N . LEU A 1 89 ? -14.429 -2.178 19.953 1.00 84.69 89 LEU A N 1
ATOM 712 C CA . LEU A 1 89 ? -15.821 -1.712 19.904 1.00 84.69 89 LEU A CA 1
ATOM 713 C C . LEU A 1 89 ? -16.844 -2.784 20.306 1.00 84.69 89 LEU A C 1
ATOM 715 O O . LEU A 1 89 ? -17.853 -2.460 20.926 1.00 84.69 89 LEU A O 1
ATOM 719 N N . ASN A 1 90 ? -16.599 -4.052 19.968 1.00 84.62 90 ASN A N 1
ATOM 720 C CA . ASN A 1 90 ? -17.552 -5.147 20.193 1.00 84.62 90 ASN A CA 1
ATOM 721 C C . ASN A 1 90 ? -17.311 -5.912 21.508 1.00 84.62 90 ASN A C 1
ATOM 723 O O . ASN A 1 90 ? -17.803 -7.031 21.687 1.00 84.62 90 ASN A O 1
ATOM 727 N N . ARG A 1 91 ? -16.526 -5.351 22.432 1.00 75.25 91 ARG A N 1
ATOM 728 C CA . ARG A 1 91 ? -16.130 -6.033 23.665 1.00 75.25 91 ARG A CA 1
ATOM 729 C C . ARG A 1 91 ? -17.292 -6.091 24.680 1.00 75.25 91 ARG A C 1
ATOM 731 O O . ARG A 1 91 ? -17.858 -5.058 25.021 1.00 75.25 91 ARG A O 1
ATOM 738 N N . PRO A 1 92 ? -17.614 -7.269 25.251 1.00 71.94 92 PRO A N 1
ATOM 739 C CA . PRO A 1 92 ? -18.710 -7.433 26.216 1.00 71.94 92 PRO A CA 1
ATOM 740 C C . PRO A 1 92 ? -18.362 -7.044 27.671 1.00 71.94 92 PRO A C 1
ATOM 742 O O . PRO A 1 92 ? -19.178 -7.252 28.565 1.00 71.94 92 PRO A O 1
ATOM 745 N N . SER A 1 93 ? -17.160 -6.519 27.942 1.00 64.94 93 SER A N 1
ATOM 746 C CA . SER A 1 93 ? -16.671 -6.173 29.288 1.00 64.94 93 SER A CA 1
ATOM 747 C C . SER A 1 93 ? -16.131 -4.740 29.321 1.00 64.94 93 SER A C 1
ATOM 749 O O . SER A 1 93 ? -15.317 -4.371 28.479 1.00 64.94 93 SER A O 1
ATOM 751 N N . LEU A 1 94 ? -16.562 -3.981 30.333 1.00 63.91 94 LEU A N 1
ATOM 752 C CA . LEU A 1 94 ? -16.138 -2.616 30.670 1.00 63.91 94 LEU A CA 1
ATOM 753 C C . LEU A 1 94 ? -14.835 -2.637 31.490 1.00 63.91 94 LEU A C 1
ATOM 755 O O . LEU A 1 94 ? -14.800 -2.199 32.635 1.00 63.91 94 LEU A O 1
ATOM 759 N N . ASP A 1 95 ? -13.799 -3.278 30.966 1.00 64.75 95 ASP A N 1
ATOM 760 C CA . ASP A 1 95 ? -12.461 -3.160 31.543 1.00 64.75 95 ASP A CA 1
ATOM 761 C C . ASP A 1 95 ? -11.631 -2.318 30.571 1.00 64.75 95 ASP A C 1
ATOM 763 O O . ASP A 1 95 ? -11.220 -2.779 29.505 1.00 64.75 95 ASP A O 1
ATOM 767 N N . ASP A 1 96 ? -11.516 -1.033 30.916 1.00 64.31 96 ASP A N 1
ATOM 768 C CA . ASP A 1 96 ? -10.805 0.004 30.170 1.00 64.31 96 ASP A CA 1
ATOM 769 C C . ASP A 1 96 ? -9.298 -0.257 30.267 1.00 64.31 96 ASP A C 1
ATOM 771 O O . ASP A 1 96 ? -8.554 0.380 31.017 1.00 64.31 96 ASP A O 1
ATOM 775 N N . THR A 1 97 ? -8.825 -1.252 29.522 1.00 67.75 97 THR A N 1
ATOM 776 C CA . THR A 1 97 ? -7.399 -1.539 29.413 1.00 67.75 97 THR A CA 1
ATOM 777 C C . THR A 1 97 ? -6.742 -0.422 28.609 1.00 67.75 97 THR A C 1
ATOM 779 O O . THR A 1 97 ? -6.653 -0.504 27.384 1.00 67.75 97 THR A O 1
ATOM 782 N N . VAL A 1 98 ? -6.254 0.607 29.309 1.00 77.06 98 VAL A N 1
ATOM 783 C CA . VAL A 1 98 ? -5.488 1.752 28.769 1.00 77.06 98 VAL A CA 1
ATOM 784 C C . VAL A 1 98 ? -4.376 1.299 27.811 1.00 77.06 98 VAL A C 1
ATOM 786 O O . VAL A 1 98 ? -4.051 1.981 26.842 1.00 77.06 98 VAL A O 1
ATOM 789 N N . GLU A 1 99 ? -3.816 0.106 28.028 1.00 82.12 99 GLU A N 1
ATOM 790 C CA . GLU A 1 99 ? -2.826 -0.489 27.129 1.00 82.12 99 GLU A CA 1
ATOM 791 C C . GLU A 1 99 ? -3.349 -0.778 25.715 1.00 82.12 99 GLU A C 1
ATOM 793 O O . GLU A 1 99 ? -2.608 -0.610 24.749 1.00 82.12 99 GLU A O 1
ATOM 798 N N . GLU A 1 100 ? -4.587 -1.247 25.563 1.00 81.56 100 GLU A N 1
ATOM 799 C CA . GLU A 1 100 ? -5.148 -1.575 24.247 1.00 81.56 100 GLU A CA 1
ATOM 800 C C . GLU A 1 100 ? -5.449 -0.302 23.449 1.00 81.56 100 GLU A C 1
ATOM 802 O O . GLU A 1 100 ? -5.108 -0.218 22.268 1.00 81.56 100 GLU A O 1
ATOM 807 N N . GLU A 1 101 ? -5.976 0.725 24.116 1.00 86.38 101 GLU A N 1
ATOM 808 C CA . GLU A 1 101 ? -6.176 2.049 23.525 1.00 86.38 101 GLU A CA 1
ATOM 809 C C . GLU A 1 101 ? -4.840 2.667 23.081 1.00 86.38 101 GLU A C 1
ATOM 811 O O . GLU A 1 101 ? -4.715 3.160 21.955 1.00 86.38 101 GLU A O 1
ATOM 816 N N . GLN A 1 102 ? -3.795 2.539 23.908 1.00 89.88 102 GLN A N 1
ATOM 817 C CA . GLN A 1 102 ? -2.450 2.988 23.554 1.00 89.88 102 GLN A CA 1
ATOM 818 C C . GLN A 1 102 ? -1.899 2.235 22.334 1.00 89.88 102 GLN A C 1
ATOM 820 O O . GLN A 1 102 ? -1.344 2.855 21.424 1.00 89.88 102 GLN A O 1
ATOM 825 N N . ARG A 1 103 ? -2.102 0.912 22.252 1.00 89.94 103 ARG A N 1
ATOM 826 C CA . ARG A 1 103 ? -1.681 0.101 21.092 1.00 89.94 103 ARG A CA 1
ATOM 827 C C . ARG A 1 103 ? -2.389 0.531 19.807 1.00 89.94 103 ARG A C 1
ATOM 829 O O . ARG A 1 103 ? -1.742 0.629 18.764 1.00 89.94 103 ARG A O 1
ATOM 836 N N . ILE A 1 104 ? -3.689 0.819 19.872 1.00 91.56 104 ILE A N 1
ATOM 837 C CA . ILE A 1 104 ? -4.468 1.341 18.740 1.00 91.56 104 ILE A CA 1
ATOM 838 C C . ILE A 1 104 ? -3.932 2.711 18.302 1.00 91.56 104 ILE A C 1
ATOM 840 O O . ILE A 1 104 ? -3.718 2.950 17.106 1.00 91.56 104 ILE A O 1
ATOM 844 N N . GLN A 1 105 ? -3.659 3.602 19.258 1.00 94.12 105 GLN A N 1
ATOM 845 C CA . GLN A 1 105 ? -3.108 4.924 18.977 1.00 94.12 105 GLN A CA 1
ATOM 846 C C . GLN A 1 105 ? -1.728 4.826 18.310 1.00 94.12 105 GLN A C 1
ATOM 848 O O . GLN A 1 105 ? -1.461 5.503 17.312 1.00 94.12 105 GLN A O 1
ATOM 853 N N . ASP A 1 106 ? -0.859 3.955 18.817 1.00 94.69 106 ASP A N 1
ATOM 854 C CA . ASP A 1 106 ? 0.485 3.756 18.283 1.00 94.69 106 ASP A CA 1
ATOM 855 C C . ASP A 1 106 ? 0.453 3.118 16.892 1.00 94.69 106 ASP A C 1
ATOM 857 O O . ASP A 1 106 ? 1.171 3.556 15.990 1.00 94.69 106 ASP A O 1
ATOM 861 N N . ALA A 1 107 ? -0.425 2.138 16.665 1.00 93.12 107 ALA A N 1
ATOM 862 C CA . ALA A 1 107 ? -0.635 1.549 15.346 1.00 93.12 107 ALA A CA 1
ATOM 863 C C . ALA A 1 107 ? -1.138 2.589 14.326 1.00 93.12 107 ALA A C 1
ATOM 865 O O . ALA A 1 107 ? -0.665 2.612 13.186 1.00 93.12 107 ALA A O 1
ATOM 866 N N . THR A 1 108 ? -2.020 3.500 14.747 1.00 95.12 108 THR A N 1
ATOM 867 C CA . THR A 1 108 ? -2.531 4.604 13.916 1.00 95.12 108 THR A CA 1
ATOM 868 C C . THR A 1 108 ? -1.434 5.606 13.547 1.00 95.12 108 THR A C 1
ATOM 870 O O . THR A 1 108 ? -1.308 6.000 12.381 1.00 95.12 108 THR A O 1
ATOM 873 N N . LYS A 1 109 ? -0.590 5.990 14.514 1.00 96.56 109 LYS A N 1
ATOM 874 C CA . LYS A 1 109 ? 0.574 6.859 14.270 1.00 96.56 109 LYS A CA 1
ATOM 875 C C . LYS A 1 109 ? 1.541 6.207 13.283 1.00 96.56 109 LYS A C 1
ATOM 877 O O . LYS A 1 109 ? 1.884 6.805 12.267 1.00 96.56 109 LYS A O 1
ATOM 882 N N . GLN A 1 110 ? 1.894 4.942 13.514 1.00 95.19 110 GLN A N 1
ATOM 883 C CA . GLN A 1 110 ? 2.789 4.192 12.630 1.00 95.19 110 GLN A CA 1
ATOM 884 C C . GLN A 1 110 ? 2.245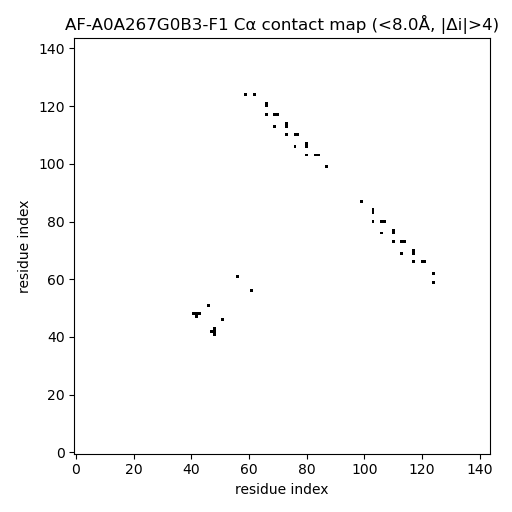 4.059 11.202 1.00 95.19 110 GLN A C 1
ATOM 886 O O . GLN A 1 110 ? 3.024 4.090 10.244 1.00 95.19 110 GLN A O 1
ATOM 891 N N . LEU A 1 111 ? 0.927 3.897 11.049 1.00 95.62 111 LEU A N 1
ATOM 892 C CA . LEU A 1 111 ? 0.268 3.851 9.747 1.00 95.62 111 LEU A CA 1
ATOM 893 C C . LEU A 1 111 ? 0.366 5.205 9.031 1.00 95.62 111 LEU A C 1
ATOM 895 O O . LEU A 1 111 ? 0.782 5.252 7.873 1.00 95.62 111 LEU A O 1
ATOM 899 N N . THR A 1 112 ? 0.057 6.299 9.728 1.00 96.19 112 THR A N 1
ATOM 900 C CA . THR A 1 112 ? 0.201 7.668 9.202 1.00 96.19 112 THR A CA 1
ATOM 901 C C . THR A 1 112 ? 1.640 7.949 8.762 1.00 96.19 112 THR A C 1
ATOM 903 O O . THR A 1 112 ? 1.873 8.432 7.652 1.00 96.19 112 THR A O 1
ATOM 906 N N . ASP A 1 113 ? 2.623 7.556 9.574 1.00 96.25 113 ASP A N 1
ATOM 907 C CA . ASP A 1 113 ? 4.041 7.691 9.237 1.00 96.25 113 ASP A CA 1
ATOM 908 C C . ASP A 1 113 ? 4.424 6.875 7.998 1.00 96.25 113 ASP A C 1
ATOM 910 O O . ASP A 1 113 ? 5.215 7.330 7.166 1.00 96.25 113 ASP A O 1
ATOM 914 N N . ALA A 1 114 ? 3.871 5.666 7.850 1.00 94.81 114 ALA A N 1
ATOM 915 C CA . ALA A 1 114 ? 4.095 4.827 6.677 1.00 94.81 114 ALA A CA 1
ATOM 916 C C . ALA A 1 114 ? 3.537 5.474 5.402 1.00 94.81 114 ALA A C 1
ATOM 918 O O . ALA A 1 114 ? 4.259 5.547 4.405 1.00 94.81 114 ALA A O 1
ATOM 919 N N . PHE A 1 115 ? 2.321 6.02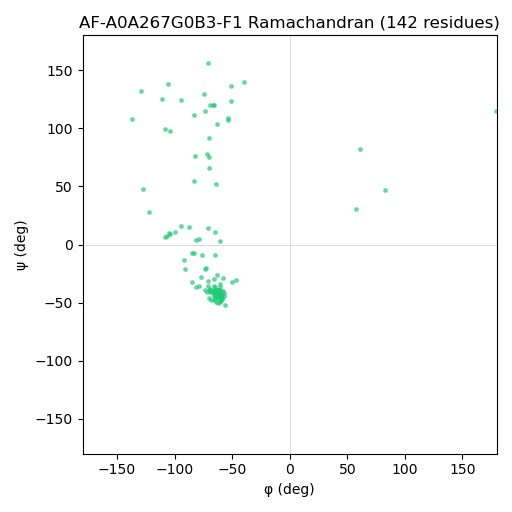5 5.452 1.00 96.25 115 PHE A N 1
ATOM 920 C CA . PHE A 1 115 ? 1.751 6.799 4.346 1.00 96.25 115 PHE A CA 1
ATOM 921 C C . PHE A 1 115 ? 2.608 8.016 3.998 1.00 96.25 115 PHE A C 1
ATOM 923 O O . PHE A 1 115 ? 2.914 8.238 2.827 1.00 96.25 115 PHE A O 1
ATOM 930 N N . GLY A 1 116 ? 3.058 8.775 5.001 1.00 95.94 116 GLY A N 1
ATOM 931 C CA . GLY A 1 116 ? 3.918 9.937 4.790 1.00 95.94 116 GLY A CA 1
ATOM 932 C C . GLY A 1 116 ? 5.254 9.576 4.132 1.00 95.94 116 GLY A C 1
ATOM 933 O O . GLY A 1 116 ? 5.696 10.264 3.211 1.00 95.94 116 GLY A O 1
ATOM 934 N N . ARG A 1 117 ? 5.890 8.476 4.560 1.00 93.88 117 ARG A N 1
ATOM 935 C CA . ARG A 1 117 ? 7.120 7.957 3.934 1.00 93.88 117 ARG A CA 1
ATOM 936 C C . ARG A 1 117 ? 6.884 7.547 2.480 1.00 93.88 117 ARG A C 1
ATOM 938 O O . ARG A 1 117 ? 7.622 8.006 1.612 1.00 93.88 117 ARG A O 1
ATOM 945 N N . CYS A 1 118 ? 5.848 6.752 2.217 1.00 94.69 118 CYS A N 1
ATOM 946 C CA . CYS A 1 118 ? 5.503 6.302 0.868 1.00 94.69 118 CYS A CA 1
ATOM 947 C C . CYS A 1 118 ? 5.196 7.488 -0.062 1.00 94.69 118 CYS A C 1
ATOM 949 O O . CYS A 1 118 ? 5.679 7.542 -1.190 1.00 94.69 118 CYS A O 1
ATOM 951 N N . HIS A 1 119 ? 4.455 8.486 0.426 1.00 94.25 119 HIS A N 1
ATOM 952 C CA . HIS A 1 119 ? 4.124 9.682 -0.346 1.00 94.25 119 HIS A CA 1
ATOM 953 C C . HIS A 1 119 ? 5.364 10.516 -0.704 1.00 94.25 119 HIS A C 1
ATOM 955 O O . HIS A 1 119 ? 5.466 11.023 -1.820 1.00 94.25 119 HIS A O 1
ATOM 961 N N . ARG A 1 120 ? 6.337 10.641 0.212 1.00 94.06 120 ARG A N 1
ATOM 962 C CA . ARG A 1 120 ? 7.613 11.317 -0.079 1.00 94.06 120 ARG A CA 1
ATOM 963 C C . ARG A 1 120 ? 8.414 10.591 -1.159 1.00 94.06 120 ARG A C 1
ATOM 965 O O . ARG A 1 120 ? 8.933 11.259 -2.049 1.00 94.06 120 ARG A O 1
ATOM 972 N N . LYS A 1 121 ? 8.476 9.254 -1.113 1.00 91.25 121 LYS A N 1
ATOM 973 C CA . LYS A 1 121 ? 9.129 8.442 -2.155 1.00 91.25 121 LYS A CA 1
ATOM 974 C C . LYS A 1 121 ? 8.459 8.629 -3.519 1.00 91.25 121 LYS A C 1
ATOM 976 O O . LYS A 1 121 ? 9.146 8.886 -4.501 1.00 91.25 121 LYS A O 1
ATOM 981 N N . LEU A 1 122 ? 7.124 8.605 -3.558 1.00 91.94 122 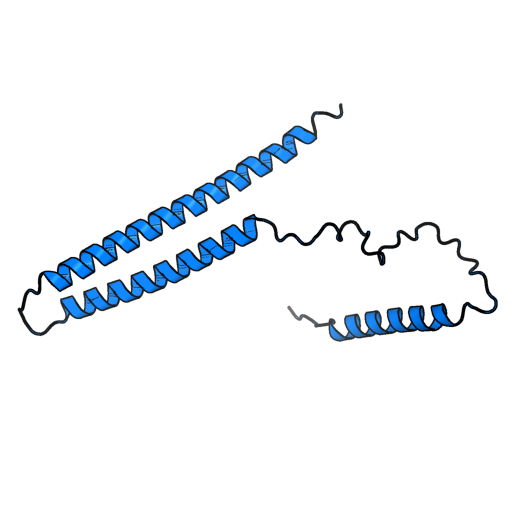LEU A N 1
ATOM 982 C CA . LEU A 1 122 ? 6.357 8.835 -4.785 1.00 91.94 122 LEU A CA 1
ATOM 983 C C . LEU A 1 122 ? 6.659 10.213 -5.400 1.00 91.94 122 LEU A C 1
ATOM 985 O O . LEU A 1 122 ? 6.969 10.304 -6.585 1.00 91.94 122 LEU A O 1
ATOM 989 N N . LYS A 1 123 ? 6.657 11.275 -4.584 1.00 91.81 123 LYS A N 1
ATOM 990 C CA . LYS A 1 123 ? 7.019 12.630 -5.034 1.00 91.81 123 LYS A CA 1
ATOM 991 C C . LYS A 1 123 ? 8.458 12.734 -5.540 1.00 91.81 123 LYS A C 1
ATOM 993 O O . LYS A 1 123 ? 8.711 13.443 -6.510 1.00 91.81 123 LYS A O 1
ATOM 998 N N . ALA A 1 124 ? 9.404 12.051 -4.894 1.00 88.25 124 ALA A N 1
ATOM 999 C CA . ALA A 1 124 ? 10.794 12.032 -5.345 1.00 88.25 124 ALA A CA 1
ATOM 1000 C C . ALA A 1 124 ? 10.914 11.409 -6.747 1.00 88.25 124 ALA A C 1
ATOM 1002 O O . ALA A 1 124 ? 11.581 11.975 -7.614 1.00 88.25 124 ALA A O 1
ATOM 1003 N N . LEU A 1 125 ? 10.194 10.312 -6.995 1.00 86.44 125 LEU A N 1
ATOM 1004 C CA . LEU A 1 125 ? 10.153 9.643 -8.295 1.00 86.44 125 LEU A CA 1
ATOM 1005 C C . LEU A 1 125 ? 9.497 10.515 -9.386 1.00 86.44 125 LEU A C 1
ATOM 1007 O O . LEU A 1 125 ? 9.998 10.595 -10.510 1.00 86.44 125 LEU A O 1
ATOM 1011 N N . GLU A 1 126 ? 8.419 11.233 -9.061 1.00 86.19 126 GLU A N 1
ATOM 1012 C CA . GLU A 1 126 ? 7.807 12.226 -9.962 1.00 86.19 126 GLU A CA 1
ATOM 1013 C C . GLU A 1 126 ? 8.775 13.373 -10.313 1.00 86.19 126 GLU A C 1
ATOM 1015 O O . GLU A 1 126 ? 8.846 13.812 -11.469 1.00 86.19 126 GLU A O 1
ATOM 1020 N N . GLY A 1 127 ? 9.564 13.831 -9.337 1.00 82.56 127 GLY A N 1
ATOM 1021 C CA . GLY A 1 127 ? 10.608 14.836 -9.537 1.00 82.56 127 GLY A CA 1
ATOM 1022 C C . GLY A 1 127 ? 11.725 14.353 -10.466 1.00 82.56 127 GLY A C 1
ATOM 1023 O O . GLY A 1 127 ? 12.098 15.067 -11.398 1.00 82.56 127 GLY A O 1
ATOM 1024 N N . GLN A 1 128 ? 12.207 13.120 -10.279 1.00 78.31 128 GLN A N 1
ATOM 1025 C CA . GLN A 1 128 ? 13.216 12.502 -11.150 1.00 78.31 128 GLN A CA 1
ATOM 1026 C C . GLN A 1 128 ? 12.730 12.385 -12.600 1.00 78.31 128 GLN A C 1
ATOM 1028 O O . GLN A 1 128 ? 13.477 12.696 -13.528 1.00 78.31 128 GLN A O 1
ATOM 1033 N N . ARG A 1 129 ? 11.460 12.016 -12.815 1.00 71.19 129 ARG A N 1
ATOM 1034 C CA . ARG A 1 129 ? 10.856 11.969 -14.157 1.00 71.19 129 ARG A CA 1
ATOM 1035 C C . ARG A 1 129 ? 10.849 13.343 -14.834 1.00 71.19 129 ARG A C 1
ATOM 1037 O O . ARG A 1 129 ? 11.154 13.446 -16.021 1.00 71.19 129 ARG A O 1
ATOM 1044 N N . SER A 1 130 ? 10.526 14.389 -14.078 1.00 68.12 130 SER A N 1
ATOM 1045 C CA . SER A 1 130 ? 10.472 15.767 -14.582 1.00 68.12 130 SER A CA 1
ATOM 1046 C C . SER A 1 130 ? 11.868 16.316 -14.911 1.00 68.12 130 SER A C 1
ATOM 1048 O O . SER A 1 130 ? 12.048 16.982 -15.929 1.00 68.12 130 SER A O 1
ATOM 1050 N N . ALA A 1 131 ? 12.877 15.983 -14.100 1.00 61.62 131 ALA A N 1
ATOM 1051 C CA . ALA A 1 131 ? 14.272 16.355 -14.342 1.00 61.62 131 ALA A CA 1
ATOM 1052 C C . ALA A 1 131 ? 14.882 15.606 -15.541 1.00 61.62 131 ALA A C 1
ATOM 1054 O O . ALA A 1 131 ? 15.594 16.202 -16.351 1.00 61.62 131 ALA A O 1
ATOM 1055 N N . SER A 1 132 ? 14.559 14.319 -15.698 1.00 57.94 132 SER A N 1
ATOM 1056 C CA . SER A 1 132 ? 15.035 13.506 -16.820 1.00 57.94 132 SER A CA 1
ATOM 1057 C C . SER A 1 132 ? 14.471 14.002 -18.161 1.00 57.94 132 SER A C 1
ATOM 1059 O O . SER A 1 132 ? 15.206 14.075 -19.140 1.00 57.94 132 SER A O 1
ATOM 1061 N N . GLY A 1 133 ? 13.220 14.487 -18.197 1.00 55.16 133 GLY A N 1
ATOM 1062 C CA . GLY A 1 133 ? 12.642 15.146 -19.380 1.00 55.16 133 GLY A CA 1
ATOM 1063 C C . GLY A 1 133 ? 13.339 16.451 -19.802 1.00 55.16 133 GLY A C 1
ATOM 1064 O O . GLY A 1 133 ? 13.325 16.791 -20.982 1.00 55.16 133 GLY A O 1
ATOM 1065 N N . SER A 1 134 ? 13.994 17.155 -18.872 1.00 51.28 134 SER A N 1
ATOM 1066 C CA . SER A 1 134 ? 14.759 18.382 -19.157 1.00 51.28 134 SER A CA 1
ATOM 1067 C C . SER A 1 134 ? 16.141 18.089 -19.770 1.00 51.28 134 SER A C 1
ATOM 1069 O O . SER A 1 134 ? 16.581 18.786 -20.686 1.00 51.28 134 SER A O 1
ATOM 1071 N N . GLN A 1 135 ? 16.806 17.002 -19.354 1.00 46.19 135 GLN A N 1
ATOM 1072 C CA . GLN A 1 135 ? 18.124 16.614 -19.888 1.00 46.19 135 GLN A CA 1
ATOM 1073 C C . GLN A 1 135 ? 18.102 16.219 -21.373 1.00 46.19 135 GLN A C 1
ATOM 1075 O O . GLN A 1 135 ? 19.080 16.462 -22.080 1.00 46.19 135 GLN A O 1
ATOM 1080 N N . PHE A 1 136 ? 16.992 15.673 -21.881 1.00 41.34 136 PHE A N 1
ATOM 1081 C CA . PHE A 1 136 ? 16.859 15.379 -23.314 1.00 41.34 136 PHE A CA 1
ATOM 1082 C C . PHE A 1 136 ? 16.679 16.640 -24.179 1.00 41.34 136 PHE A C 1
ATOM 1084 O O . PHE A 1 136 ? 16.969 16.595 -25.372 1.00 41.34 136 PHE A O 1
ATOM 1091 N N . GLY A 1 137 ? 16.256 17.771 -23.599 1.00 41.31 137 GLY A N 1
ATOM 1092 C CA . GLY A 1 137 ? 16.104 19.046 -24.310 1.00 41.31 137 GLY A CA 1
ATOM 1093 C C . GLY A 1 137 ? 17.413 19.825 -24.485 1.00 41.31 137 GLY A C 1
ATOM 1094 O O . GLY A 1 137 ? 17.638 20.415 -25.540 1.00 41.31 137 GLY A O 1
ATOM 1095 N N . CYS A 1 138 ? 18.316 19.793 -23.497 1.00 48.53 138 CYS A N 1
ATOM 1096 C CA . CYS A 1 138 ? 19.581 20.542 -23.562 1.00 48.53 138 CYS A CA 1
ATOM 1097 C C . CYS A 1 138 ? 20.624 19.947 -24.526 1.00 48.53 138 CYS A C 1
ATOM 1099 O O . CYS A 1 138 ? 21.497 20.679 -24.984 1.00 48.53 138 CYS A O 1
ATOM 1101 N N . ASN A 1 139 ? 20.530 18.663 -24.886 1.00 43.38 139 ASN A N 1
ATOM 1102 C CA . ASN A 1 139 ? 21.495 18.024 -25.795 1.00 43.38 139 ASN A CA 1
ATOM 1103 C C . ASN A 1 139 ? 21.204 18.247 -27.292 1.00 43.38 139 ASN A C 1
ATOM 1105 O O . ASN A 1 139 ? 22.036 17.901 -28.125 1.00 43.38 139 ASN A O 1
ATOM 1109 N N . ILE A 1 140 ? 20.062 18.845 -27.655 1.00 49.97 140 ILE A N 1
ATOM 1110 C CA . ILE A 1 140 ? 19.721 19.152 -29.060 1.00 49.97 140 ILE A CA 1
ATOM 1111 C C . ILE A 1 140 ? 20.182 20.570 -29.453 1.00 49.97 140 ILE A C 1
ATOM 1113 O O . ILE A 1 140 ? 20.262 20.896 -30.632 1.00 49.97 140 ILE A O 1
ATOM 1117 N N . GLN A 1 141 ? 20.558 21.413 -28.486 1.00 44.53 141 GLN A N 1
ATOM 1118 C CA . GLN A 1 141 ? 20.899 22.821 -28.731 1.00 44.53 141 GLN A CA 1
ATOM 1119 C C . GLN A 1 141 ? 22.412 23.108 -28.814 1.00 44.53 141 GLN A C 1
ATOM 1121 O O . GLN A 1 141 ? 22.809 24.266 -28.831 1.00 44.53 141 GLN A O 1
ATOM 1126 N N . GLN A 1 142 ? 23.255 22.071 -28.885 1.00 43.88 142 GLN A N 1
ATOM 1127 C CA . GLN A 1 142 ? 24.722 22.188 -29.013 1.00 43.88 142 GLN A CA 1
ATOM 1128 C C . GLN A 1 142 ? 25.270 21.786 -30.398 1.00 43.88 142 GLN A C 1
ATOM 1130 O O . GLN A 1 142 ? 26.483 21.736 -30.577 1.00 43.88 142 GLN A O 1
ATOM 1135 N N . VAL A 1 143 ? 24.408 21.504 -31.385 1.00 44.53 143 VAL A N 1
ATOM 1136 C CA . VAL A 1 143 ? 24.827 21.125 -32.754 1.00 44.53 143 VAL A CA 1
ATOM 1137 C C . VAL A 1 143 ? 24.150 22.002 -33.816 1.00 44.53 143 VAL A C 1
ATOM 1139 O O . VAL A 1 143 ? 23.605 21.500 -34.797 1.00 44.53 143 VAL A O 1
ATOM 1142 N N . ILE A 1 144 ? 24.164 23.321 -33.612 1.00 40.84 144 ILE A N 1
ATOM 1143 C CA . ILE A 1 144 ? 23.968 24.313 -34.682 1.00 40.84 144 ILE A CA 1
ATOM 1144 C C . ILE A 1 144 ? 25.029 25.394 -34.521 1.00 40.84 144 ILE A C 1
ATOM 1146 O O . ILE A 1 144 ? 25.150 25.909 -33.387 1.00 40.84 144 ILE A O 1
#

Foldseek 3Di:
DDDDDCPVVVVVVVVVVVVVVVVVVVPPVDDDDPPPPPPDPPVVVVCPDPCSPDPPPPVVVVLVVVLVVLVVVLVVLVVVLVVLVVCVVPPPDPDPPVVSVVVSVVSVVVSVVSVVVSVVSVVVSVVVVVVVVVVVVVVVPPPD